Protein AF-A0A2E5WGN8-F1 (afdb_monomer)

Structure (mmCIF, N/CA/C/O backbone):
data_AF-A0A2E5WGN8-F1
#
_entry.id   AF-A0A2E5WGN8-F1
#
loop_
_atom_site.group_PDB
_atom_site.id
_atom_site.type_symbol
_atom_site.label_atom_id
_atom_site.label_alt_id
_atom_site.label_comp_id
_atom_site.label_asym_id
_atom_site.label_entity_id
_atom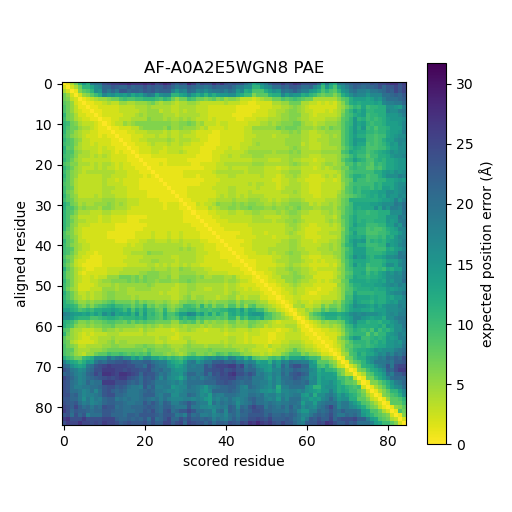_site.label_seq_id
_atom_site.pdbx_PDB_ins_code
_atom_site.Cartn_x
_atom_site.Cartn_y
_atom_site.Cartn_z
_atom_site.occupancy
_atom_site.B_iso_or_equiv
_atom_site.auth_seq_id
_atom_site.auth_comp_id
_atom_site.auth_asym_id
_atom_site.auth_atom_id
_atom_site.pdbx_PDB_model_num
ATOM 1 N N . MET A 1 1 ? -24.150 -0.829 -8.726 1.00 42.06 1 MET A N 1
ATOM 2 C CA . MET A 1 1 ? -22.821 -1.276 -9.194 1.00 42.06 1 MET A CA 1
ATOM 3 C C . MET A 1 1 ? -22.035 -1.704 -7.962 1.00 42.06 1 MET A C 1
ATOM 5 O O . MET A 1 1 ? -21.680 -0.846 -7.171 1.00 42.06 1 MET A O 1
ATOM 9 N N . LEU A 1 2 ? -21.892 -3.009 -7.711 1.00 54.84 2 LEU A N 1
ATOM 10 C CA . LEU A 1 2 ? -21.132 -3.507 -6.557 1.00 54.84 2 LEU A CA 1
ATOM 11 C C . LEU A 1 2 ? -19.645 -3.468 -6.918 1.00 54.84 2 LEU A C 1
ATOM 13 O O . LEU A 1 2 ? -19.234 -4.128 -7.871 1.00 54.84 2 LEU A O 1
ATOM 17 N N . VAL A 1 3 ? -18.854 -2.679 -6.192 1.00 53.31 3 VAL A N 1
ATOM 18 C CA . VAL A 1 3 ? -17.393 -2.680 -6.329 1.00 53.31 3 VAL A CA 1
ATOM 19 C C . VAL A 1 3 ? -16.894 -4.050 -5.864 1.00 53.31 3 VAL A C 1
ATOM 21 O O . VAL A 1 3 ? -16.995 -4.384 -4.687 1.00 53.31 3 VAL A O 1
ATOM 24 N N . ARG A 1 4 ? -16.410 -4.882 -6.792 1.00 66.06 4 ARG A N 1
ATOM 25 C CA . ARG A 1 4 ? -15.705 -6.128 -6.462 1.00 66.06 4 ARG A CA 1
ATOM 26 C C . ARG A 1 4 ? -14.255 -5.758 -6.179 1.00 66.06 4 ARG A C 1
ATOM 28 O O . ARG A 1 4 ? -13.566 -5.378 -7.112 1.00 66.06 4 ARG A O 1
ATOM 35 N N . GLY A 1 5 ? -13.823 -5.818 -4.922 1.00 76.50 5 GLY A N 1
ATOM 36 C CA . GLY A 1 5 ? -12.467 -5.451 -4.513 1.00 76.50 5 GLY A CA 1
ATOM 37 C C . GLY A 1 5 ? -12.184 -5.788 -3.051 1.00 76.50 5 GLY A C 1
ATOM 38 O O . GLY A 1 5 ? -13.081 -6.221 -2.324 1.00 76.50 5 GLY A O 1
ATOM 39 N N . ASN A 1 6 ? -10.936 -5.582 -2.631 1.00 82.12 6 ASN A N 1
ATOM 40 C CA . ASN A 1 6 ? -10.546 -5.718 -1.231 1.00 82.12 6 ASN A CA 1
ATOM 41 C C . ASN A 1 6 ? -10.897 -4.436 -0.468 1.00 82.12 6 ASN A C 1
ATOM 43 O O . ASN A 1 6 ? -10.722 -3.334 -0.986 1.00 82.12 6 ASN A O 1
ATOM 47 N N . THR A 1 7 ? -11.369 -4.583 0.765 1.00 85.56 7 THR A N 1
ATOM 48 C CA . THR A 1 7 ? -11.586 -3.476 1.703 1.00 85.56 7 THR A CA 1
ATOM 49 C C . THR A 1 7 ? -10.669 -3.667 2.895 1.00 85.56 7 THR A C 1
ATOM 51 O O . THR A 1 7 ? -10.553 -4.775 3.422 1.00 85.56 7 THR A O 1
ATOM 54 N N . VAL A 1 8 ? -10.022 -2.585 3.313 1.00 86.44 8 VAL A N 1
ATOM 55 C CA . VAL A 1 8 ? -9.075 -2.573 4.428 1.00 86.44 8 VAL A CA 1
ATOM 56 C C . VAL A 1 8 ? -9.543 -1.584 5.484 1.00 86.44 8 VAL A C 1
ATOM 58 O O . VAL A 1 8 ? -10.154 -0.567 5.154 1.00 86.44 8 VAL A O 1
ATOM 61 N N . ALA A 1 9 ? -9.259 -1.885 6.744 1.00 88.12 9 ALA A N 1
ATOM 62 C CA . ALA A 1 9 ? -9.488 -0.993 7.868 1.00 88.12 9 ALA A CA 1
ATOM 63 C C . ALA A 1 9 ? -8.167 -0.740 8.596 1.00 88.12 9 ALA A C 1
ATOM 65 O O . ALA A 1 9 ? -7.391 -1.671 8.819 1.00 88.12 9 ALA A O 1
ATOM 66 N N . ALA A 1 10 ? -7.948 0.518 8.977 1.00 89.94 10 ALA A N 1
ATOM 67 C CA . ALA A 1 10 ? -6.892 0.930 9.889 1.00 89.94 10 ALA A CA 1
ATOM 68 C C . ALA A 1 10 ? -7.535 1.628 11.092 1.00 89.94 10 ALA A C 1
ATOM 70 O O . ALA A 1 10 ? -8.394 2.493 10.909 1.00 89.94 10 ALA A O 1
ATOM 71 N N . VAL A 1 11 ? -7.162 1.235 12.309 1.00 92.50 11 VAL A N 1
ATOM 72 C CA . VAL A 1 11 ? -7.780 1.761 13.546 1.00 92.50 11 VAL A CA 1
ATOM 73 C C . VAL A 1 11 ? -7.029 2.950 14.148 1.00 92.50 11 VAL A C 1
ATOM 75 O O . VAL A 1 11 ? -7.491 3.548 15.116 1.00 92.50 11 VAL A O 1
ATOM 78 N N . GLU A 1 12 ? -5.895 3.324 13.560 1.00 91.62 12 GLU A N 1
ATOM 79 C CA . GLU A 1 12 ? -5.084 4.473 13.963 1.00 91.62 12 GLU A CA 1
ATOM 80 C C . GLU A 1 12 ? -4.488 5.191 12.737 1.00 91.62 12 GLU A C 1
ATOM 82 O O . GLU A 1 12 ? -4.490 4.630 11.636 1.00 91.62 12 GLU A O 1
ATOM 87 N N . PRO A 1 13 ? -3.981 6.430 12.884 1.00 94.25 13 PRO A N 1
ATOM 88 C CA . PRO A 1 13 ? -3.306 7.139 11.799 1.00 94.25 13 PRO A CA 1
ATOM 89 C C . PRO A 1 13 ? -2.019 6.434 11.330 1.00 94.25 13 PRO A C 1
ATOM 91 O O . PRO A 1 13 ? -1.343 5.786 12.131 1.00 94.25 13 PRO A O 1
ATOM 94 N N . PRO A 1 14 ? -1.615 6.603 10.057 1.00 91.56 14 PRO A N 1
ATOM 95 C CA . PRO A 1 14 ? -0.375 6.021 9.555 1.00 91.56 14 PRO A CA 1
ATOM 96 C C . PRO A 1 14 ? 0.838 6.611 10.279 1.00 91.56 14 PRO A C 1
ATOM 98 O O . PRO A 1 14 ? 0.942 7.825 10.458 1.00 91.56 14 PRO A O 1
ATOM 101 N N . ARG A 1 15 ? 1.806 5.757 10.623 1.00 93.81 15 ARG A N 1
ATOM 102 C CA . ARG A 1 15 ? 3.095 6.167 11.203 1.00 93.81 15 ARG A CA 1
ATOM 103 C C . ARG A 1 15 ? 3.946 6.960 10.216 1.00 93.81 15 ARG A C 1
ATOM 105 O O . ARG A 1 15 ? 4.748 7.794 10.623 1.00 93.81 15 ARG A O 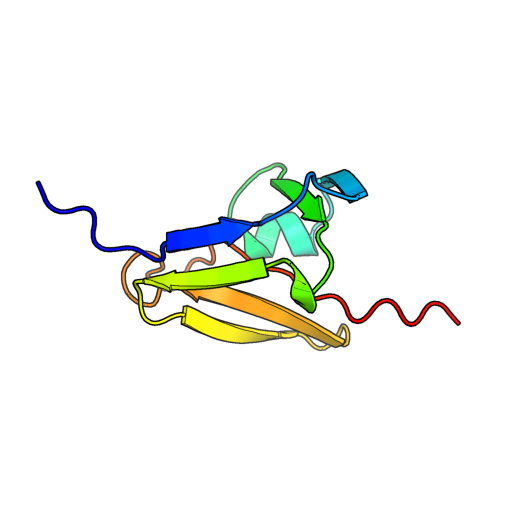1
ATOM 112 N N . ALA A 1 16 ? 3.790 6.686 8.924 1.00 89.75 16 ALA A N 1
ATOM 113 C CA . ALA A 1 16 ? 4.478 7.406 7.865 1.00 89.75 16 ALA A CA 1
ATOM 114 C C . ALA A 1 16 ? 3.661 7.408 6.572 1.00 89.75 16 ALA A C 1
ATOM 116 O O . ALA A 1 16 ? 2.917 6.468 6.281 1.00 89.75 16 ALA A O 1
ATOM 117 N N . SER A 1 17 ? 3.865 8.457 5.778 1.00 92.88 17 SER A N 1
ATOM 118 C CA . SER A 1 17 ? 3.423 8.535 4.389 1.00 92.88 17 SER A CA 1
ATOM 119 C C . SER A 1 17 ? 4.647 8.749 3.503 1.00 92.88 17 SER A C 1
ATOM 121 O O . SER A 1 17 ? 5.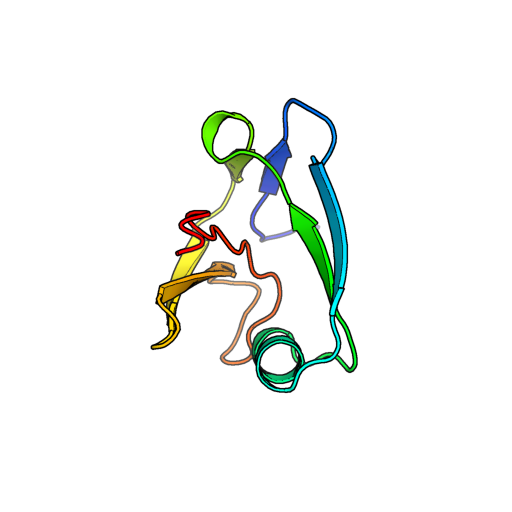461 9.631 3.773 1.00 92.88 17 SER A O 1
ATOM 123 N N . VAL A 1 18 ? 4.829 7.897 2.492 1.00 90.62 18 VAL A N 1
ATOM 124 C CA . VAL A 1 18 ? 6.062 7.870 1.694 1.00 90.62 18 VAL A CA 1
ATOM 125 C C . VAL A 1 18 ? 5.728 7.843 0.205 1.00 90.62 18 VAL A C 1
ATOM 127 O O . VAL A 1 18 ? 5.254 6.818 -0.291 1.00 90.62 18 VAL A O 1
ATOM 130 N N . PRO A 1 19 ? 6.002 8.926 -0.543 1.00 92.00 19 PRO A N 1
ATOM 131 C CA . PRO A 1 19 ? 5.987 8.874 -1.995 1.00 92.00 19 PRO A CA 1
ATOM 132 C C . PRO A 1 19 ? 7.219 8.103 -2.486 1.00 92.00 19 PRO A C 1
ATOM 134 O O . PRO A 1 19 ? 8.355 8.551 -2.338 1.00 92.00 19 PRO A O 1
ATOM 137 N N . CYS A 1 20 ? 7.004 6.934 -3.083 1.00 87.69 20 CYS A N 1
ATOM 138 C CA . CYS A 1 20 ? 8.066 6.100 -3.630 1.00 87.69 20 CYS A CA 1
ATOM 139 C C . CYS A 1 20 ? 7.995 6.039 -5.157 1.00 87.69 20 CYS A C 1
ATOM 141 O O . CYS A 1 20 ? 6.930 5.868 -5.746 1.00 87.69 20 CYS A O 1
ATOM 143 N N . HIS A 1 21 ? 9.158 6.147 -5.793 1.00 93.56 21 HIS A N 1
ATOM 144 C CA . HIS A 1 21 ? 9.332 6.135 -7.246 1.00 93.56 21 HIS A CA 1
ATOM 145 C C . HIS A 1 21 ? 10.441 5.161 -7.686 1.00 93.56 21 HIS A C 1
ATOM 147 O O . HIS A 1 21 ? 10.926 5.235 -8.816 1.00 93.56 21 HIS A O 1
ATOM 153 N N . CYS A 1 22 ? 10.863 4.247 -6.801 1.00 89.06 22 CYS A N 1
ATOM 154 C CA . CYS A 1 22 ? 11.859 3.237 -7.149 1.00 89.06 22 CYS A CA 1
ATOM 155 C C . CYS A 1 22 ? 11.304 2.241 -8.180 1.00 89.06 22 CYS A C 1
ATOM 157 O O . CYS A 1 22 ? 10.091 2.039 -8.281 1.00 89.06 22 CYS A O 1
ATOM 159 N N . ASP A 1 23 ? 12.197 1.600 -8.932 1.00 89.12 23 ASP A N 1
ATOM 160 C CA . ASP A 1 23 ? 11.834 0.650 -9.990 1.00 89.12 23 ASP A CA 1
ATOM 161 C C . ASP A 1 23 ? 10.944 -0.493 -9.468 1.00 89.12 23 ASP A C 1
ATOM 163 O O . ASP A 1 23 ? 9.902 -0.765 -10.063 1.00 89.12 23 ASP A O 1
ATOM 167 N N . THR A 1 24 ? 11.250 -1.061 -8.296 1.00 84.94 24 THR A N 1
ATOM 168 C CA . THR A 1 24 ? 10.421 -2.099 -7.658 1.00 84.94 24 THR A CA 1
ATOM 169 C C . THR A 1 24 ? 8.988 -1.628 -7.415 1.00 84.94 24 THR A C 1
ATOM 171 O O . THR A 1 24 ? 8.042 -2.328 -7.762 1.00 84.94 24 THR A O 1
ATOM 174 N N . CYS A 1 25 ? 8.801 -0.427 -6.858 1.00 84.38 25 CYS A N 1
ATOM 175 C CA . CYS A 1 25 ? 7.469 0.107 -6.566 1.00 84.38 25 CYS A CA 1
ATOM 176 C C . CYS A 1 25 ? 6.706 0.487 -7.839 1.00 84.38 25 CYS A C 1
ATOM 178 O O . CYS A 1 25 ? 5.496 0.278 -7.918 1.00 84.38 25 CYS A O 1
ATOM 180 N N . ARG A 1 26 ? 7.404 1.001 -8.856 1.00 88.56 26 ARG A N 1
ATOM 181 C CA . ARG A 1 26 ? 6.812 1.298 -10.165 1.00 88.56 26 ARG A CA 1
ATOM 182 C C . ARG A 1 26 ? 6.332 0.025 -10.858 1.00 88.56 26 ARG A C 1
ATOM 184 O O . ARG A 1 26 ? 5.198 -0.024 -11.325 1.00 88.56 26 ARG A O 1
ATOM 191 N N . ARG A 1 27 ? 7.149 -1.034 -10.859 1.00 84.56 27 ARG A N 1
ATOM 192 C CA . ARG A 1 27 ? 6.777 -2.352 -11.402 1.00 84.56 27 ARG A CA 1
ATOM 193 C C . ARG A 1 27 ? 5.639 -2.999 -10.620 1.00 84.56 27 ARG A C 1
ATOM 195 O O . ARG A 1 27 ? 4.735 -3.550 -11.232 1.00 84.56 27 ARG A O 1
ATOM 202 N N . ALA A 1 28 ? 5.655 -2.887 -9.292 1.00 80.31 28 ALA A N 1
ATOM 203 C CA . ALA A 1 28 ? 4.630 -3.449 -8.414 1.00 80.31 28 ALA A CA 1
ATOM 204 C C . ALA A 1 28 ? 3.283 -2.706 -8.455 1.00 80.31 28 ALA A C 1
ATOM 206 O O . ALA A 1 28 ? 2.312 -3.206 -7.903 1.00 80.31 28 ALA A O 1
ATOM 207 N N . THR A 1 29 ? 3.205 -1.518 -9.060 1.00 81.44 29 THR A N 1
ATOM 208 C CA . THR A 1 29 ? 1.958 -0.733 -9.109 1.00 81.44 29 THR A CA 1
ATOM 209 C C . THR A 1 29 ? 1.520 -0.342 -10.515 1.00 81.44 29 THR A C 1
ATOM 211 O O . THR A 1 29 ? 0.421 0.179 -10.676 1.00 81.44 29 THR A O 1
ATOM 214 N N . GLY A 1 30 ? 2.372 -0.525 -11.529 1.00 83.31 30 GLY A N 1
ATOM 215 C CA . GLY A 1 30 ? 2.137 -0.012 -12.881 1.00 83.31 30 GLY A CA 1
ATOM 216 C C . GLY A 1 30 ? 2.133 1.522 -12.977 1.00 83.31 30 GLY A C 1
ATOM 217 O O . GLY A 1 30 ? 1.761 2.066 -14.014 1.00 83.31 30 GLY A O 1
ATOM 218 N N . SER A 1 31 ? 2.536 2.229 -11.915 1.00 84.44 31 SER A N 1
ATOM 219 C CA . SER A 1 31 ? 2.503 3.693 -11.813 1.00 84.44 31 SER A CA 1
ATOM 220 C C . SER A 1 31 ? 3.905 4.308 -11.873 1.00 84.44 31 SER A C 1
ATOM 222 O O . SER A 1 31 ? 4.908 3.656 -11.582 1.00 84.44 31 SER A O 1
ATOM 224 N N . GLY A 1 32 ? 3.992 5.598 -12.220 1.00 89.50 32 GLY A N 1
ATOM 225 C CA . GLY A 1 32 ? 5.238 6.372 -12.141 1.00 89.50 32 GLY A CA 1
ATOM 226 C C . GLY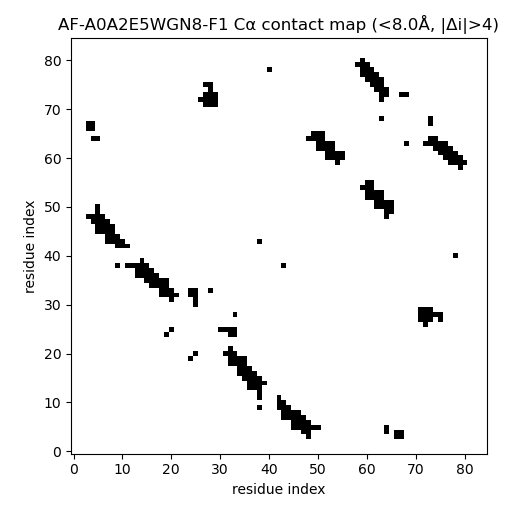 A 1 32 ? 5.716 6.610 -10.702 1.00 89.50 32 GLY A C 1
ATOM 227 O O . GLY A 1 32 ? 6.918 6.715 -10.465 1.00 89.50 32 GLY A O 1
ATOM 228 N N . ALA A 1 33 ? 4.784 6.646 -9.748 1.00 88.00 33 ALA A N 1
ATOM 229 C CA . ALA A 1 33 ? 5.044 6.720 -8.313 1.00 88.00 33 ALA A CA 1
ATOM 230 C C . ALA A 1 33 ? 3.861 6.138 -7.519 1.00 88.00 33 ALA A C 1
ATOM 232 O O . ALA A 1 33 ? 2.734 6.075 -8.016 1.00 88.00 33 ALA A O 1
ATOM 233 N N . VAL A 1 34 ? 4.110 5.748 -6.272 1.00 88.50 34 VAL A N 1
ATOM 234 C CA . VAL A 1 34 ? 3.105 5.244 -5.326 1.00 88.50 34 VAL A CA 1
ATOM 235 C C . VAL A 1 34 ? 3.209 5.998 -4.003 1.00 88.50 34 VAL A C 1
ATOM 237 O O . VAL A 1 34 ? 4.308 6.308 -3.549 1.00 88.50 34 VAL A O 1
ATOM 240 N N . GLY A 1 35 ? 2.071 6.295 -3.379 1.00 90.56 35 GLY A N 1
ATOM 241 C CA 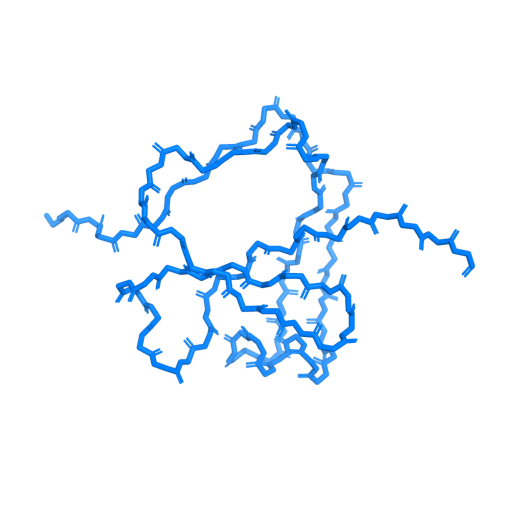. GLY A 1 35 ? 2.018 6.792 -2.006 1.00 90.56 35 GLY A CA 1
ATOM 242 C C . GLY A 1 35 ? 1.812 5.636 -1.035 1.00 90.56 35 GLY A C 1
ATOM 243 O O . GLY A 1 35 ? 0.712 5.095 -0.958 1.00 90.56 35 GLY A O 1
ATOM 244 N N . TRP A 1 36 ? 2.852 5.256 -0.298 1.00 90.56 36 TRP A N 1
ATOM 245 C CA . TRP A 1 36 ? 2.728 4.283 0.784 1.00 90.56 36 TRP A CA 1
ATOM 246 C C . TRP A 1 36 ? 2.194 4.943 2.042 1.00 90.56 36 TRP A C 1
ATOM 248 O O . TRP A 1 36 ? 2.643 6.028 2.410 1.00 90.56 36 TRP A O 1
ATOM 258 N N . LEU A 1 37 ? 1.306 4.239 2.734 1.00 92.25 37 LEU A N 1
ATOM 259 C CA . LEU A 1 37 ? 0.936 4.521 4.113 1.00 92.25 37 LEU A CA 1
ATOM 260 C C . LEU A 1 37 ? 1.397 3.344 4.966 1.00 92.25 37 LEU A C 1
ATOM 262 O O . LEU A 1 37 ? 1.108 2.195 4.637 1.00 92.25 37 LEU A O 1
ATOM 266 N N . ILE A 1 38 ? 2.145 3.635 6.026 1.00 89.94 38 ILE A N 1
ATOM 267 C CA . ILE A 1 38 ? 2.743 2.614 6.887 1.00 89.94 38 ILE A CA 1
ATOM 268 C C . ILE A 1 38 ? 1.964 2.564 8.195 1.00 89.94 38 ILE A C 1
ATOM 270 O O . ILE A 1 38 ? 1.917 3.554 8.926 1.00 89.94 38 ILE A O 1
ATOM 274 N N . PHE A 1 39 ? 1.395 1.401 8.491 1.00 91.50 39 PHE A N 1
ATOM 275 C CA . PHE A 1 39 ? 0.686 1.109 9.731 1.00 91.50 39 PHE A CA 1
ATOM 276 C C . PHE A 1 39 ? 1.359 -0.061 10.452 1.00 91.50 39 PHE A C 1
ATOM 278 O O . PHE A 1 39 ? 1.994 -0.899 9.807 1.00 91.50 39 PHE A O 1
ATOM 285 N N . PRO A 1 40 ? 1.223 -0.137 11.776 1.00 90.38 40 PRO A N 1
ATOM 286 C CA . PRO A 1 40 ? 1.452 -1.364 12.530 1.00 90.38 40 PRO A CA 1
ATOM 287 C C . PRO A 1 40 ? 0.550 -2.492 12.051 1.00 90.38 40 PRO A C 1
ATOM 289 O O . PRO A 1 40 ? -0.596 -2.265 11.665 1.00 90.38 40 PRO A O 1
ATOM 292 N N . ILE A 1 41 ? 1.066 -3.719 12.073 1.00 86.75 41 ILE A N 1
ATOM 293 C CA . ILE A 1 41 ? 0.313 -4.871 11.574 1.00 86.75 41 ILE A CA 1
ATOM 294 C C . ILE A 1 41 ? -0.926 -5.130 12.436 1.00 86.75 41 ILE A C 1
ATOM 296 O O . ILE A 1 41 ? -1.983 -5.475 11.926 1.00 86.75 41 ILE A O 1
ATOM 300 N N . GLU A 1 42 ? -0.817 -4.882 13.739 1.00 92.25 42 GLU A N 1
ATOM 301 C CA . GLU A 1 42 ? -1.888 -5.012 14.719 1.00 92.25 42 GLU A CA 1
ATOM 302 C C . GLU A 1 42 ? -3.018 -3.991 14.533 1.00 92.25 42 GLU A C 1
ATOM 304 O O . GLU A 1 42 ? -4.123 -4.209 15.029 1.00 92.25 42 GLU A O 1
ATOM 309 N N . SER A 1 43 ? -2.767 -2.891 13.817 1.00 90.94 43 SER A N 1
ATOM 310 C CA . SER A 1 43 ? -3.753 -1.836 13.584 1.00 90.94 43 SER A CA 1
ATOM 311 C C . SER A 1 43 ? -4.325 -1.830 12.170 1.00 90.94 43 SER A C 1
ATOM 313 O O . SER A 1 43 ? -5.168 -0.984 11.866 1.00 90.94 43 SER A O 1
ATOM 315 N N . PHE A 1 44 ? -3.932 -2.793 11.331 1.00 90.00 44 PHE A N 1
ATOM 316 C CA . PHE A 1 44 ? -4.391 -2.946 9.956 1.00 90.00 44 PHE A CA 1
ATOM 317 C C . PHE A 1 44 ? -5.043 -4.316 9.728 1.00 90.00 44 PHE A C 1
ATOM 319 O O . PHE A 1 44 ? -4.528 -5.348 10.146 1.00 90.00 44 PHE A O 1
ATOM 326 N N . SER A 1 45 ? -6.170 -4.351 9.014 1.00 90.19 45 SER A N 1
ATOM 327 C CA . SER A 1 45 ? -6.827 -5.613 8.647 1.00 90.19 45 SER A CA 1
ATOM 328 C C . SER A 1 45 ? -7.564 -5.540 7.311 1.00 90.19 45 SER A C 1
ATOM 330 O O . SER A 1 45 ? -8.074 -4.489 6.914 1.00 90.19 45 SER A O 1
ATOM 332 N N . PHE A 1 46 ? -7.661 -6.680 6.622 1.00 87.81 46 PHE A N 1
ATOM 333 C CA . PHE A 1 46 ? -8.597 -6.865 5.513 1.00 87.81 46 PHE A CA 1
ATOM 334 C C . PHE A 1 46 ? -9.980 -7.198 6.078 1.00 87.81 46 PHE A C 1
ATOM 336 O O . PHE A 1 46 ? -10.144 -8.199 6.768 1.00 87.81 46 PHE A O 1
ATOM 343 N N . VAL A 1 47 ? -10.980 -6.370 5.776 1.00 90.69 47 VAL A N 1
ATOM 344 C CA . VAL A 1 47 ? -12.360 -6.548 6.272 1.00 90.69 47 VAL A CA 1
ATOM 345 C C . VAL A 1 47 ? -13.298 -7.138 5.219 1.00 90.69 47 VAL A C 1
ATOM 347 O O . VAL A 1 47 ? -14.384 -7.607 5.548 1.00 90.69 47 VAL A O 1
ATOM 350 N N . GLN A 1 48 ? -12.892 -7.130 3.945 1.00 87.81 48 GLN A N 1
ATOM 351 C CA . GLN A 1 48 ? -13.632 -7.750 2.846 1.00 87.81 48 GLN A CA 1
ATOM 352 C C . GLN A 1 48 ? -12.692 -8.074 1.675 1.00 87.81 48 GLN A C 1
ATOM 354 O O . GLN A 1 48 ? -11.768 -7.308 1.403 1.00 87.81 48 GLN A O 1
ATOM 359 N N . GLY A 1 49 ? -12.975 -9.147 0.932 1.00 84.50 49 GLY A N 1
ATOM 360 C CA . GLY A 1 49 ? -12.231 -9.555 -0.268 1.00 84.50 49 GLY A CA 1
ATOM 361 C C . GLY A 1 49 ? -11.395 -10.823 -0.070 1.00 84.50 49 GLY A C 1
ATOM 362 O O . GLY A 1 49 ? -11.393 -11.399 1.011 1.00 84.50 49 GLY A O 1
ATOM 363 N N . ASP A 1 50 ? -10.710 -11.250 -1.134 1.00 84.44 50 ASP A N 1
ATOM 364 C CA . ASP A 1 50 ? -9.777 -12.391 -1.150 1.00 84.44 50 ASP A CA 1
ATOM 365 C C . ASP A 1 50 ? -8.407 -11.891 -1.648 1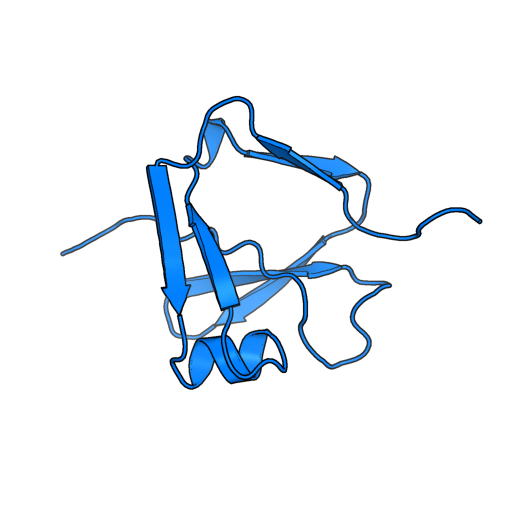.00 84.44 50 ASP A C 1
ATOM 367 O O . ASP A 1 50 ? -8.146 -11.888 -2.862 1.00 84.44 50 ASP A O 1
ATOM 371 N N . PRO A 1 51 ? -7.584 -11.315 -0.751 1.00 85.19 51 PRO A N 1
ATOM 372 C CA . PRO A 1 51 ? -6.232 -10.898 -1.088 1.00 85.19 51 PRO A CA 1
ATOM 373 C C . PRO A 1 51 ? -5.346 -12.081 -1.493 1.00 85.19 51 PRO A C 1
ATOM 375 O O . PRO A 1 51 ? -5.468 -13.178 -0.960 1.00 85.19 51 PRO A O 1
ATOM 378 N N . VAL A 1 52 ? -4.426 -11.840 -2.425 1.00 84.44 52 VAL A N 1
ATOM 379 C CA . VAL A 1 52 ? -3.411 -12.809 -2.854 1.00 84.44 52 VAL A CA 1
ATOM 380 C C . VAL A 1 52 ? -2.038 -12.207 -2.631 1.00 84.44 52 VAL A C 1
ATOM 382 O O . VAL A 1 52 ? -1.769 -11.106 -3.116 1.00 84.44 52 VAL A O 1
ATOM 385 N N . ASP A 1 53 ? -1.178 -12.938 -1.936 1.00 83.69 53 ASP A N 1
ATOM 386 C CA . ASP A 1 53 ? 0.188 -12.512 -1.663 1.00 83.69 53 ASP A CA 1
ATOM 387 C C . ASP A 1 53 ? 1.136 -12.896 -2.800 1.00 83.69 53 ASP A C 1
ATOM 389 O O . ASP A 1 53 ? 1.044 -13.966 -3.405 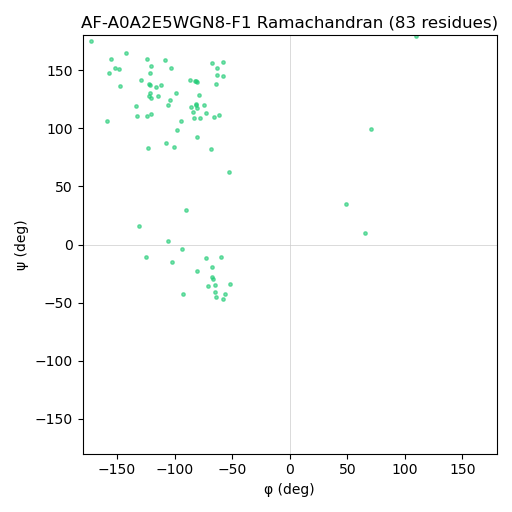1.00 83.69 53 ASP A O 1
ATOM 393 N N . TYR A 1 54 ? 2.067 -11.995 -3.082 1.00 79.44 54 TYR A N 1
ATOM 394 C CA . TYR A 1 54 ? 3.184 -12.186 -3.988 1.00 79.44 54 TYR A CA 1
ATOM 395 C C . TYR A 1 54 ? 4.470 -11.910 -3.221 1.00 79.44 54 TYR A C 1
ATOM 397 O O . TYR A 1 54 ? 4.766 -10.766 -2.857 1.00 79.44 54 TYR A O 1
ATOM 405 N N . HIS A 1 55 ? 5.225 -12.974 -2.981 1.00 78.06 55 HIS A N 1
ATOM 406 C CA . HIS A 1 55 ? 6.487 -12.892 -2.273 1.00 78.06 55 HIS A CA 1
ATOM 407 C C . HIS A 1 55 ? 7.578 -12.377 -3.215 1.00 78.06 55 HIS A C 1
ATOM 409 O O . HIS A 1 55 ? 7.754 -12.885 -4.325 1.00 78.06 55 HIS A O 1
ATOM 415 N N . THR A 1 56 ? 8.301 -11.347 -2.782 1.00 67.88 56 THR A N 1
ATOM 416 C CA . THR A 1 56 ? 9.479 -10.843 -3.495 1.00 67.88 56 THR A CA 1
ATOM 417 C C . THR A 1 56 ? 10.748 -11.316 -2.802 1.00 67.88 56 THR A C 1
ATOM 419 O O . THR A 1 56 ? 10.762 -11.474 -1.588 1.00 67.88 56 THR A O 1
ATOM 422 N N . GLU A 1 57 ? 11.844 -11.458 -3.549 1.00 70.69 57 GLU A N 1
ATOM 423 C CA . GLU A 1 57 ? 13.165 -11.806 -2.994 1.00 70.69 57 GLU A CA 1
ATOM 424 C C . GLU A 1 57 ? 13.686 -10.781 -1.964 1.00 70.69 57 GLU A C 1
ATOM 426 O O . GLU A 1 57 ? 14.666 -11.039 -1.274 1.00 70.69 57 GLU A O 1
ATOM 431 N N . THR A 1 58 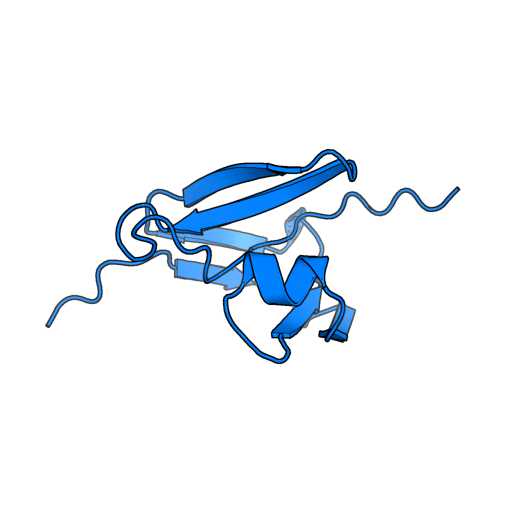? 13.042 -9.614 -1.841 1.00 65.69 58 THR A N 1
ATOM 432 C CA . THR A 1 58 ? 13.418 -8.547 -0.904 1.00 65.69 58 THR A CA 1
ATOM 433 C C . THR A 1 58 ? 12.726 -8.667 0.460 1.00 65.69 58 THR A C 1
ATOM 435 O O . THR A 1 58 ? 12.435 -7.641 1.073 1.00 65.69 58 THR A O 1
ATOM 438 N N . ASP A 1 59 ? 12.395 -9.886 0.897 1.00 67.00 59 ASP A N 1
ATOM 439 C CA . ASP A 1 59 ? 11.729 -10.199 2.178 1.00 67.00 59 ASP A CA 1
ATOM 440 C C . ASP A 1 59 ? 10.480 -9.339 2.446 1.00 67.00 59 ASP A C 1
ATOM 442 O O . ASP A 1 59 ? 10.199 -8.867 3.545 1.00 67.00 59 ASP A O 1
ATOM 446 N N . THR A 1 60 ? 9.761 -9.028 1.368 1.00 71.25 60 THR A N 1
ATOM 447 C CA . THR A 1 60 ? 8.603 -8.147 1.412 1.00 71.25 60 THR A CA 1
ATOM 448 C C . THR A 1 60 ? 7.459 -8.766 0.636 1.00 71.25 60 THR A C 1
ATOM 450 O O . THR A 1 60 ? 7.546 -8.940 -0.587 1.00 71.25 60 THR A O 1
ATOM 453 N N . ASP A 1 61 ? 6.360 -9.013 1.335 1.00 79.06 61 ASP A N 1
ATOM 454 C CA . ASP A 1 61 ? 5.135 -9.491 0.720 1.00 79.06 61 ASP A CA 1
ATOM 455 C C . ASP A 1 61 ? 4.352 -8.340 0.101 1.00 79.06 61 ASP A C 1
ATOM 457 O O . ASP A 1 61 ? 4.286 -7.217 0.617 1.00 79.06 61 ASP A O 1
ATOM 461 N N . ARG A 1 62 ? 3.781 -8.627 -1.066 1.00 81.44 62 ARG A N 1
ATOM 462 C CA . ARG A 1 62 ? 2.947 -7.700 -1.820 1.00 81.44 62 ARG A CA 1
ATOM 463 C C . ARG A 1 62 ? 1.580 -8.333 -1.992 1.00 81.44 62 ARG A C 1
ATOM 465 O O . ARG A 1 62 ? 1.445 -9.314 -2.712 1.00 81.44 62 ARG A O 1
ATOM 472 N N . THR A 1 63 ? 0.570 -7.762 -1.355 1.00 83.19 63 THR A N 1
ATOM 473 C CA . THR A 1 63 ? -0.785 -8.319 -1.399 1.00 83.19 63 THR A CA 1
ATOM 474 C C . THR A 1 63 ? -1.655 -7.603 -2.424 1.00 83.19 63 THR A C 1
ATOM 476 O O . THR A 1 63 ? -1.744 -6.380 -2.362 1.00 83.19 63 THR A O 1
ATOM 479 N N . PHE A 1 64 ? -2.345 -8.346 -3.297 1.00 80.69 64 PHE A N 1
ATOM 480 C CA . PHE A 1 64 ? -3.179 -7.836 -4.396 1.00 80.69 64 PHE A CA 1
ATOM 481 C C . PHE A 1 64 ? -4.624 -8.342 -4.338 1.00 80.69 64 PHE A C 1
ATOM 483 O O . PHE A 1 64 ? -4.918 -9.377 -3.746 1.00 80.69 64 PHE A O 1
ATOM 490 N N . CYS A 1 65 ? -5.553 -7.644 -4.998 1.00 81.81 65 CYS A N 1
ATOM 491 C CA . CYS A 1 65 ? -6.906 -8.168 -5.192 1.00 81.81 65 CYS A CA 1
ATOM 492 C C . CYS A 1 65 ? -6.942 -9.143 -6.371 1.00 81.81 65 CYS A C 1
ATOM 494 O O . CYS A 1 65 ? -6.712 -8.732 -7.507 1.00 81.81 65 CYS A O 1
ATOM 496 N N . ARG A 1 66 ? -7.340 -10.399 -6.127 1.00 76.56 66 ARG A N 1
ATOM 497 C CA . ARG A 1 66 ? -7.463 -11.442 -7.163 1.00 76.56 66 ARG A CA 1
ATOM 498 C C . ARG A 1 66 ? -8.305 -11.026 -8.375 1.00 76.56 66 ARG A C 1
ATOM 500 O O . ARG A 1 66 ? -8.067 -11.494 -9.482 1.00 76.56 66 ARG A O 1
ATOM 507 N N . ILE A 1 67 ? -9.332 -10.204 -8.150 1.00 78.00 67 ILE A N 1
ATOM 508 C CA . ILE A 1 67 ? -10.323 -9.831 -9.170 1.00 78.00 67 ILE A CA 1
ATOM 509 C C . ILE A 1 67 ? -9.915 -8.544 -9.892 1.00 78.00 67 ILE A C 1
ATOM 511 O O . ILE A 1 67 ? -10.070 -8.450 -11.107 1.00 78.00 67 ILE A O 1
ATOM 515 N N . CYS A 1 68 ? -9.419 -7.546 -9.152 1.00 71.88 68 CYS A N 1
ATOM 516 C CA . CYS A 1 68 ? -9.063 -6.245 -9.725 1.00 71.88 68 CYS A CA 1
ATOM 517 C C . CYS A 1 68 ? -7.703 -6.247 -10.415 1.00 71.88 68 CYS A C 1
ATOM 519 O O . CYS A 1 68 ? -7.472 -5.383 -11.253 1.00 71.88 68 CYS A O 1
ATOM 521 N N . ALA A 1 69 ? -6.819 -7.175 -10.044 1.00 62.47 69 ALA A N 1
ATOM 522 C CA . ALA A 1 69 ? -5.516 -7.350 -10.659 1.00 62.47 69 ALA A CA 1
ATOM 523 C C . ALA A 1 69 ? -5.560 -8.537 -11.651 1.00 62.47 69 ALA A C 1
ATOM 525 O O . ALA A 1 69 ? -5.169 -9.647 -11.289 1.00 62.47 69 ALA A O 1
ATOM 526 N N . PRO A 1 70 ? -5.998 -8.354 -12.920 1.00 50.62 70 PRO A N 1
ATOM 527 C CA . PRO A 1 70 ? -5.437 -9.168 -14.012 1.00 50.62 70 PRO A CA 1
ATOM 528 C C . PRO A 1 70 ? -3.914 -8.925 -14.025 1.00 50.62 70 PRO A C 1
ATOM 530 O O . PRO A 1 70 ? -3.554 -7.875 -13.516 1.00 50.62 70 PRO A O 1
ATOM 533 N N . PRO A 1 71 ? -3.032 -9.808 -14.554 1.00 47.41 71 PRO A N 1
ATOM 534 C CA . PRO A 1 71 ? -1.583 -9.942 -14.239 1.00 47.41 71 PRO A CA 1
ATOM 535 C C . PRO A 1 71 ? -0.720 -8.659 -14.349 1.00 47.41 71 PRO A C 1
ATOM 537 O O . PRO A 1 71 ? 0.215 -8.546 -15.132 1.00 47.41 71 PRO A O 1
ATOM 540 N N . SER A 1 72 ? -1.050 -7.681 -13.526 1.00 42.31 72 SER A N 1
ATOM 541 C CA . SER A 1 72 ? -0.630 -6.297 -13.464 1.00 42.31 72 SER A CA 1
ATOM 542 C C . SER A 1 72 ? -0.927 -5.888 -12.021 1.00 42.31 72 SER A C 1
ATOM 544 O O . SER A 1 72 ? -2.090 -5.773 -11.623 1.00 42.31 72 SER A O 1
ATOM 546 N N . PRO A 1 73 ? 0.111 -5.756 -11.196 1.00 47.69 73 PRO A N 1
ATOM 547 C CA . PRO A 1 73 ? -0.039 -5.588 -9.765 1.00 47.69 73 PRO A CA 1
ATOM 548 C C . PRO A 1 73 ? -0.517 -4.158 -9.482 1.00 47.69 73 PRO A C 1
ATOM 550 O O . PRO A 1 73 ? 0.120 -3.183 -9.876 1.00 47.69 73 PRO A O 1
ATOM 553 N N . THR A 1 74 ? -1.678 -3.984 -8.853 1.00 46.97 74 THR A N 1
ATOM 554 C CA . THR A 1 74 ? -2.097 -2.673 -8.334 1.00 46.97 74 THR A CA 1
ATOM 555 C C . THR A 1 74 ? -2.939 -2.855 -7.076 1.00 46.97 74 THR A C 1
ATOM 557 O O . THR A 1 74 ? -3.819 -3.711 -7.017 1.00 46.97 74 THR A O 1
ATOM 560 N N . ILE A 1 75 ? -2.641 -2.010 -6.086 1.00 45.50 75 ILE A N 1
ATOM 561 C CA . ILE A 1 75 ? -2.868 -2.165 -4.643 1.00 45.50 75 ILE A CA 1
ATOM 562 C C . ILE A 1 75 ? -1.931 -3.215 -4.079 1.00 45.50 75 ILE A C 1
ATOM 564 O O . ILE A 1 75 ? -2.177 -4.403 -4.183 1.00 45.50 75 ILE A O 1
ATOM 568 N N . THR A 1 76 ? -0.854 -2.733 -3.485 1.00 46.75 76 THR A N 1
ATOM 569 C CA . THR A 1 76 ? 0.030 -3.511 -2.643 1.00 46.75 76 THR A CA 1
ATOM 570 C C . THR A 1 76 ? -0.297 -3.111 -1.209 1.00 46.75 76 THR A C 1
ATOM 572 O O . THR A 1 76 ? -0.214 -1.932 -0.874 1.00 46.75 76 THR A O 1
ATOM 575 N N . THR A 1 77 ? -0.642 -4.056 -0.345 1.00 46.75 77 THR A N 1
ATOM 576 C CA . THR A 1 77 ? -0.341 -3.879 1.080 1.00 46.75 77 THR A CA 1
ATOM 577 C C . THR A 1 77 ? 1.073 -4.392 1.260 1.00 46.75 77 THR A C 1
ATOM 579 O O . THR A 1 77 ? 1.358 -5.534 0.912 1.00 46.75 77 THR A O 1
ATOM 582 N N . THR A 1 78 ? 1.977 -3.518 1.690 1.00 43.62 78 THR A N 1
ATOM 583 C CA . THR A 1 78 ? 3.336 -3.930 2.023 1.00 43.62 78 THR A CA 1
ATOM 584 C C . THR A 1 78 ? 3.397 -4.112 3.522 1.00 43.62 78 THR A C 1
ATOM 586 O O . THR A 1 78 ? 3.547 -3.132 4.250 1.00 43.62 78 THR A O 1
ATOM 589 N N . THR A 1 79 ? 3.286 -5.348 3.985 1.00 41.62 79 THR A N 1
ATOM 590 C CA . THR A 1 79 ? 3.667 -5.673 5.356 1.00 41.62 79 THR A CA 1
ATOM 591 C C . THR A 1 79 ? 5.181 -5.822 5.345 1.00 41.62 79 THR A C 1
ATOM 593 O O . THR A 1 79 ? 5.701 -6.872 4.992 1.00 41.62 79 THR A O 1
ATOM 596 N N . VAL A 1 80 ? 5.907 -4.741 5.633 1.00 37.75 80 VAL A N 1
ATOM 597 C CA . VAL A 1 80 ? 7.342 -4.856 5.912 1.00 37.75 80 VAL A CA 1
ATOM 598 C C . VAL A 1 80 ? 7.451 -5.217 7.394 1.00 37.75 80 VAL A C 1
ATOM 600 O O . VAL A 1 80 ? 7.076 -4.377 8.221 1.00 37.75 80 VAL A O 1
ATOM 603 N N . PRO A 1 81 ? 7.936 -6.407 7.789 1.00 31.55 81 PRO A N 1
ATOM 604 C CA . PRO A 1 81 ? 8.470 -6.550 9.131 1.00 31.55 81 PRO A CA 1
ATOM 605 C C . PRO A 1 81 ? 9.649 -5.576 9.227 1.00 31.55 81 PRO A C 1
ATOM 607 O O . PRO A 1 81 ? 10.646 -5.709 8.524 1.00 31.55 81 PRO A O 1
ATOM 610 N N . MET A 1 82 ? 9.510 -4.515 10.025 1.00 35.59 82 MET A N 1
ATOM 611 C CA . MET A 1 82 ? 10.614 -3.589 10.280 1.00 35.59 82 MET A CA 1
ATOM 612 C C . MET A 1 82 ? 11.685 -4.303 11.114 1.00 35.59 82 MET A C 1
ATOM 614 O O . MET A 1 82 ? 11.741 -4.134 12.328 1.00 35.59 82 MET A O 1
ATOM 618 N N . THR A 1 83 ? 12.555 -5.080 10.475 1.00 29.56 83 THR A N 1
ATOM 619 C CA . THR A 1 83 ? 13.856 -5.456 11.035 1.00 29.56 83 THR A CA 1
ATOM 620 C C . THR A 1 83 ? 14.928 -4.682 10.281 1.00 29.56 83 THR A C 1
ATOM 622 O O . THR A 1 83 ? 15.454 -5.135 9.269 1.00 29.56 83 THR A O 1
ATOM 625 N N . TRP A 1 84 ? 15.219 -3.471 10.756 1.00 34.09 84 TRP A N 1
ATOM 626 C CA . TRP A 1 84 ? 16.455 -2.781 10.401 1.00 34.09 84 TRP A CA 1
ATOM 627 C C . TRP A 1 84 ? 17.579 -3.396 11.246 1.00 34.09 84 TRP A C 1
ATOM 629 O O . TRP A 1 84 ? 17.617 -3.180 12.457 1.00 34.09 84 TRP A O 1
ATOM 639 N N . THR A 1 85 ? 18.467 -4.165 10.621 1.00 32.16 85 THR A N 1
ATOM 640 C CA . THR A 1 85 ? 19.864 -4.309 11.070 1.00 32.16 85 THR A CA 1
ATOM 641 C C . THR A 1 85 ? 20.762 -3.623 10.068 1.00 32.16 85 THR A C 1
ATOM 643 O O . THR A 1 85 ? 20.501 -3.815 8.858 1.00 32.16 85 THR A O 1
#

Mean predicted aligned error: 8.57 Å

Nearest PDB structures (foldseek):
  3j7y-assembly1_V  TM=2.871E-01  e=8.046E+00  Homo sapiens
  5ys2-assembly1_A  TM=2.169E-01  e=4.523E+00  Suid alphaherpesvirus 1

Solvent-accessible surface area (backbone atoms only — not comparable to full-atom values): 5358 Å² total; per-residue (Å²): 134,82,86,76,57,65,39,75,48,66,83,63,81,61,82,43,77,45,84,40,62,50,68,68,55,20,64,48,42,75,35,83,55,47,78,46,71,41,66,59,72,92,42,48,47,80,78,43,67,64,74,41,80,43,82,43,98,78,78,35,43,35,31,29,31,67,80,71,30,61,106,52,48,45,63,64,52,68,63,62,79,88,74,88,128

Foldseek 3Di:
DDPQWWDKFFPDAFPDWDWDQDPVQCQQAVDNIDIDGHDDPVRMDTPDADWDWDDDPVRWIFIAGPPVDDPGHHHGDTPDPPDDD

Radius of gyration: 13.12 Å; Cα contacts (8 Å, |Δi|>4): 142; chains: 1; bounding box: 43×22×29 Å

pLDDT: mean 75.18, std 1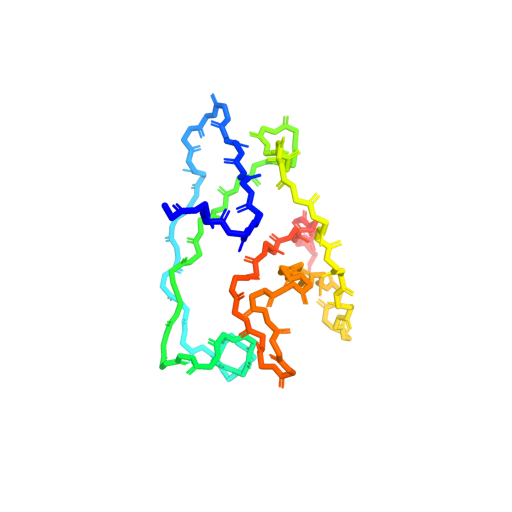9.03, range [29.56, 94.25]

Sequence (85 aa):
MLVRGNTVAAVEPPRASVPCHCDTCRRATGSGAVGWLIFPIESFSFVQGDPVDYHTETDTDRTFCRICAPPSPTITTTTVPMTWT

Secondary structure (DSSP, 8-state):
----S-EEEESS--SEEEEE--HHHHHHHTSS-EEEEE--GGGEEEEES-EEEEEETTTEEEEEETTT-SSS----EEE------